Protein AF-A0A966YBD9-F1 (afdb_monomer_lite)

Secondary structure (DSSP, 8-state):
--HHHHHHHHHHHHTT--TTSPPP-----HHHHHHHHHHTHHHHHHHHHHHHHHHHHHTTSS--EEEE-TT--EEEEE-

Sequence (79 aa):
MGKDINESWLRCISEGLDPFNDPKQSVISSIELKEIKERNESIRRIIIPELELLYSQIAGTNFMVAYSDEKGLVLDTIY

pLDDT: mean 90.61, std 6.68, range [60.88, 96.62]

Foldseek 3Di:
DDPVVVVVVVVCVVVPNDPPDDDDDPDDDPVVLVVVCVVCVVVCVVVVVVLVVVCVVCPPDPDKGFDDDPVRHTNDIDD

Structure (mmCIF, N/CA/C/O backbone):
data_AF-A0A966YBD9-F1
#
_entry.id   AF-A0A966YBD9-F1
#
loop_
_atom_site.group_PDB
_atom_site.id
_atom_site.type_symbol
_atom_site.label_atom_id
_atom_site.label_alt_id
_atom_site.label_comp_id
_atom_site.label_asym_id
_atom_site.label_entity_id
_atom_site.label_seq_id
_atom_site.pdbx_PDB_ins_code
_atom_site.Cartn_x
_atom_site.Cartn_y
_atom_site.Cartn_z
_atom_site.occupancy
_atom_site.B_iso_or_equiv
_atom_site.auth_seq_id
_atom_site.auth_comp_id
_atom_site.auth_asym_id
_atom_site.auth_atom_id
_atom_site.pdbx_PDB_model_num
ATOM 1 N N . MET A 1 1 ? 8.213 -15.102 -19.922 1.00 60.88 1 MET A N 1
ATOM 2 C CA . MET A 1 1 ? 8.001 -13.845 -19.171 1.00 60.88 1 MET A CA 1
ATOM 3 C C . MET A 1 1 ? 7.075 -12.974 -20.005 1.00 60.88 1 MET A C 1
ATOM 5 O O . MET A 1 1 ? 7.318 -12.874 -21.201 1.00 60.88 1 MET A O 1
ATOM 9 N N . GLY A 1 2 ? 5.971 -12.482 -19.439 1.00 86.75 2 GLY A N 1
ATOM 10 C CA . GLY A 1 2 ? 4.954 -11.747 -20.203 1.00 86.75 2 GLY A CA 1
ATOM 11 C C . GLY A 1 2 ? 5.495 -10.428 -20.759 1.00 86.75 2 GLY A C 1
ATOM 12 O O . GLY A 1 2 ? 6.349 -9.808 -20.125 1.00 86.75 2 GLY A O 1
ATOM 13 N N . LYS A 1 3 ? 5.007 -10.012 -21.934 1.00 92.06 3 LYS A N 1
ATOM 14 C CA . LYS A 1 3 ? 5.383 -8.751 -22.597 1.00 92.06 3 LYS A CA 1
ATOM 15 C C . LYS A 1 3 ? 5.278 -7.550 -21.642 1.00 92.06 3 LYS A C 1
ATOM 17 O O . LYS A 1 3 ? 6.205 -6.751 -21.573 1.00 92.06 3 LYS A O 1
ATOM 22 N N . ASP A 1 4 ? 4.232 -7.513 -20.820 1.00 93.50 4 ASP A N 1
ATOM 23 C CA . ASP A 1 4 ? 3.960 -6.417 -19.880 1.00 93.50 4 ASP A CA 1
ATOM 24 C C . ASP A 1 4 ? 5.030 -6.276 -18.783 1.00 93.50 4 ASP A C 1
ATOM 26 O O . ASP A 1 4 ? 5.386 -5.164 -18.392 1.00 93.50 4 ASP A O 1
ATOM 30 N N . ILE A 1 5 ? 5.595 -7.398 -18.314 1.00 93.06 5 ILE A N 1
ATOM 31 C CA . ILE A 1 5 ? 6.674 -7.388 -17.311 1.00 93.06 5 ILE A CA 1
ATOM 32 C C . ILE A 1 5 ? 7.930 -6.763 -17.918 1.00 93.06 5 ILE A C 1
ATOM 34 O O . ILE A 1 5 ? 8.563 -5.916 -17.291 1.00 93.06 5 ILE A O 1
ATOM 38 N N . ASN A 1 6 ? 8.271 -7.155 -19.149 1.00 94.12 6 ASN A N 1
ATOM 39 C CA . ASN A 1 6 ? 9.436 -6.621 -19.848 1.00 94.12 6 ASN A CA 1
ATOM 40 C C . ASN A 1 6 ? 9.301 -5.107 -20.072 1.00 94.12 6 ASN A C 1
ATOM 42 O O . ASN A 1 6 ? 10.205 -4.353 -19.722 1.00 94.12 6 ASN A O 1
ATOM 46 N N . GLU A 1 7 ? 8.144 -4.655 -20.561 1.00 95.19 7 GLU A N 1
ATOM 47 C CA . GLU A 1 7 ? 7.875 -3.228 -20.757 1.00 95.19 7 GLU A CA 1
ATOM 48 C C . GLU A 1 7 ? 7.931 -2.441 -19.441 1.00 95.19 7 GLU A C 1
ATOM 50 O O . GLU A 1 7 ? 8.473 -1.336 -19.407 1.00 95.19 7 GLU A O 1
ATOM 55 N N . SER A 1 8 ? 7.422 -3.005 -18.340 1.00 92.88 8 SER A N 1
ATOM 56 C CA . SER A 1 8 ? 7.522 -2.370 -17.024 1.00 92.88 8 SER A CA 1
ATOM 57 C C . SER A 1 8 ? 8.966 -2.233 -16.553 1.00 92.88 8 SER A C 1
ATOM 59 O O . SER A 1 8 ? 9.334 -1.185 -16.028 1.00 92.88 8 SER A O 1
ATOM 61 N N . TRP A 1 9 ? 9.792 -3.259 -16.754 1.00 91.50 9 TRP A N 1
ATOM 62 C CA . TRP A 1 9 ? 11.203 -3.223 -16.364 1.00 91.50 9 TRP A CA 1
ATOM 63 C C . TRP A 1 9 ? 11.983 -2.182 -17.162 1.00 91.50 9 TRP A C 1
ATOM 65 O O . TRP A 1 9 ? 12.766 -1.432 -16.582 1.00 91.50 9 TRP A O 1
ATOM 75 N N . LEU A 1 10 ? 11.729 -2.089 -18.471 1.00 93.00 10 LEU A N 1
ATOM 76 C CA . LEU A 1 10 ? 12.347 -1.070 -19.318 1.00 93.00 10 LEU A CA 1
ATOM 77 C C . LEU A 1 10 ? 12.017 0.347 -18.831 1.00 93.00 10 LEU A C 1
ATOM 79 O O . LEU A 1 10 ? 12.924 1.171 -18.750 1.00 93.00 10 LEU A O 1
ATOM 83 N N . ARG A 1 11 ? 10.761 0.611 -18.439 1.00 93.75 11 ARG A N 1
ATOM 84 C CA . ARG A 1 11 ? 10.369 1.906 -17.852 1.00 93.75 11 ARG A CA 1
ATOM 85 C C . ARG A 1 11 ? 11.083 2.191 -16.532 1.00 93.75 11 ARG A C 1
ATOM 87 O O . ARG A 1 11 ? 11.565 3.296 -16.325 1.00 93.75 11 ARG A O 1
ATOM 94 N N . CYS A 1 12 ? 11.178 1.210 -15.636 1.00 90.81 12 CYS A N 1
ATOM 95 C CA . CYS A 1 12 ? 11.880 1.398 -14.364 1.00 90.81 12 CYS A CA 1
ATOM 96 C C . CYS A 1 12 ? 13.353 1.780 -14.578 1.00 90.81 12 CYS A C 1
ATOM 98 O O . CYS A 1 12 ? 13.844 2.713 -13.946 1.00 90.81 12 CYS A O 1
ATOM 100 N N . ILE A 1 13 ? 14.038 1.094 -15.497 1.00 89.25 13 ILE A N 1
ATOM 101 C CA . ILE A 1 13 ? 15.440 1.378 -15.824 1.00 89.25 13 ILE A CA 1
ATOM 102 C C . ILE A 1 13 ? 15.578 2.765 -16.468 1.00 89.25 13 ILE A C 1
ATOM 104 O O . ILE A 1 13 ? 16.496 3.503 -16.114 1.00 89.25 13 ILE A O 1
ATOM 108 N N . SER A 1 14 ? 14.669 3.158 -17.372 1.00 92.19 14 SER A N 1
ATOM 109 C CA . SER A 1 14 ? 14.722 4.485 -18.005 1.00 92.19 14 SER A CA 1
ATOM 110 C C . SER A 1 14 ? 14.502 5.638 -17.022 1.00 92.19 14 SER A C 1
ATOM 112 O O . SER A 1 14 ? 15.084 6.700 -17.207 1.00 92.19 14 SER A O 1
ATOM 114 N N . GLU A 1 15 ? 13.715 5.423 -15.964 1.00 89.12 15 GLU A N 1
ATOM 115 C CA . GLU A 1 15 ? 13.491 6.390 -14.873 1.00 89.12 15 GLU A CA 1
ATOM 116 C C . GLU A 1 15 ? 14.628 6.399 -13.827 1.00 89.12 15 GLU A C 1
ATOM 118 O O . GLU A 1 15 ? 14.564 7.113 -12.823 1.00 89.12 15 GLU A O 1
ATOM 123 N N . GLY A 1 16 ? 15.690 5.614 -14.044 1.00 87.38 16 GLY A N 1
ATOM 124 C CA . GLY A 1 16 ? 16.865 5.580 -13.174 1.00 87.38 16 GLY A CA 1
ATOM 125 C C . GLY A 1 16 ? 16.678 4.754 -11.902 1.00 87.38 16 GLY A C 1
ATOM 126 O O . GLY A 1 16 ? 17.359 5.012 -10.907 1.00 87.38 16 GLY A O 1
ATOM 127 N N . LEU A 1 17 ? 15.763 3.776 -11.907 1.00 86.44 17 LEU A N 1
ATOM 128 C CA . LEU A 1 17 ? 15.690 2.787 -10.836 1.00 86.44 17 LEU A CA 1
ATOM 129 C C . LEU A 1 17 ? 16.957 1.922 -10.866 1.00 86.44 17 LEU A C 1
ATOM 131 O O . LEU A 1 17 ? 17.192 1.186 -11.824 1.00 86.44 17 LEU A O 1
ATOM 135 N N . ASP A 1 18 ? 17.747 1.998 -9.799 1.00 85.12 18 ASP A N 1
ATOM 136 C CA . ASP A 1 18 ? 18.921 1.153 -9.601 1.00 85.12 18 ASP A CA 1
ATOM 137 C C . ASP A 1 18 ? 18.568 0.006 -8.638 1.00 85.12 18 ASP A C 1
ATOM 139 O O . ASP A 1 18 ? 18.282 0.272 -7.468 1.00 85.12 18 ASP A O 1
ATOM 143 N N . PRO A 1 19 ? 18.571 -1.260 -9.096 1.00 81.25 19 PRO A N 1
ATOM 144 C CA . PRO A 1 19 ? 18.229 -2.409 -8.261 1.00 81.25 19 PRO A CA 1
ATOM 145 C C . PRO A 1 19 ? 19.279 -2.730 -7.186 1.00 81.25 19 PRO A C 1
ATOM 147 O O . PRO A 1 19 ? 19.018 -3.577 -6.334 1.00 81.25 19 PRO A O 1
ATOM 150 N N . PHE A 1 20 ? 20.457 -2.102 -7.229 1.00 86.06 20 PHE A N 1
ATOM 151 C CA . PHE A 1 20 ? 21.541 -2.321 -6.270 1.00 86.06 20 PHE A CA 1
ATOM 152 C C . PHE A 1 20 ? 21.652 -1.218 -5.211 1.00 86.06 20 PHE A C 1
ATOM 154 O O . PHE A 1 20 ? 22.437 -1.366 -4.275 1.00 86.06 20 PHE A O 1
ATOM 161 N N . ASN A 1 21 ? 20.881 -0.134 -5.337 1.00 84.56 21 ASN A N 1
ATOM 162 C CA . ASN A 1 21 ? 20.815 0.924 -4.332 1.00 84.56 21 ASN A CA 1
ATOM 163 C C . ASN A 1 21 ? 19.652 0.714 -3.365 1.00 84.56 21 ASN A C 1
ATOM 165 O O . ASN A 1 21 ? 18.673 0.029 -3.669 1.00 84.56 21 ASN A O 1
ATOM 169 N N . ASP A 1 22 ? 19.741 1.380 -2.213 1.00 80.50 22 ASP A N 1
ATOM 170 C CA . ASP A 1 22 ? 18.620 1.444 -1.287 1.00 80.50 22 ASP A CA 1
ATOM 171 C C . ASP A 1 22 ? 17.396 2.077 -1.966 1.00 80.50 22 ASP A C 1
ATOM 173 O O . ASP A 1 22 ? 17.512 3.091 -2.673 1.00 80.50 22 ASP A O 1
ATOM 177 N N . PRO A 1 23 ? 16.200 1.505 -1.753 1.00 78.12 23 PRO A N 1
ATOM 178 C CA . PRO A 1 23 ? 14.984 2.061 -2.307 1.00 78.12 23 PRO A CA 1
ATOM 179 C C . PRO A 1 23 ? 14.773 3.470 -1.755 1.00 78.12 23 PRO A C 1
ATOM 181 O O . PRO A 1 23 ? 14.866 3.715 -0.550 1.00 78.12 23 PRO A O 1
ATOM 184 N N . LYS A 1 24 ? 14.433 4.411 -2.641 1.00 76.06 24 LYS A N 1
ATOM 185 C CA . LYS A 1 24 ? 14.033 5.752 -2.211 1.00 76.06 24 LYS A CA 1
ATOM 186 C C . LYS A 1 24 ? 12.802 5.631 -1.319 1.00 76.06 24 LYS A C 1
ATOM 188 O O . LYS A 1 24 ? 11.753 5.160 -1.759 1.00 76.06 24 LYS A O 1
ATOM 193 N N . GLN A 1 25 ? 12.925 6.083 -0.076 1.00 72.56 25 GLN A N 1
ATOM 194 C CA . GLN A 1 25 ? 11.809 6.100 0.856 1.00 72.56 25 GLN A CA 1
ATOM 195 C C . GLN A 1 25 ? 10.812 7.181 0.411 1.00 72.56 25 GLN A C 1
ATOM 197 O O . GLN A 1 25 ? 11.059 8.374 0.566 1.00 72.56 25 GLN A O 1
ATOM 202 N N . SER A 1 26 ? 9.699 6.767 -0.193 1.00 78.50 26 SER A N 1
ATOM 203 C CA . SER A 1 26 ? 8.605 7.663 -0.575 1.00 78.50 26 SER A CA 1
ATOM 204 C C . SER A 1 26 ? 7.534 7.617 0.510 1.00 78.50 26 SER A C 1
ATOM 206 O O . SER A 1 26 ? 6.559 6.876 0.419 1.00 78.50 26 SER A O 1
ATOM 208 N N . VAL A 1 27 ? 7.780 8.345 1.600 1.00 85.75 27 VAL A N 1
ATOM 209 C CA . VAL A 1 27 ? 6.872 8.422 2.750 1.00 85.75 27 VAL A CA 1
ATOM 210 C C . VAL A 1 27 ? 6.351 9.845 2.853 1.00 85.75 27 VAL A C 1
ATOM 212 O O . VAL A 1 27 ? 7.131 10.796 2.862 1.00 85.75 27 VAL A O 1
ATOM 215 N N . ILE A 1 28 ? 5.031 9.977 2.920 1.00 91.44 28 ILE A N 1
ATOM 216 C CA . ILE A 1 28 ? 4.360 11.254 3.163 1.00 91.44 28 ILE A CA 1
ATOM 217 C C . ILE A 1 28 ? 4.213 11.502 4.663 1.00 91.44 28 ILE A C 1
ATOM 219 O O . ILE A 1 28 ? 4.282 10.575 5.475 1.00 91.44 28 ILE A O 1
ATOM 223 N N . SER A 1 29 ? 3.979 12.754 5.045 1.00 93.38 29 SER A N 1
ATOM 224 C CA . SER A 1 29 ? 3.718 13.076 6.444 1.00 93.38 29 SER A CA 1
ATOM 225 C C . SER A 1 29 ? 2.394 12.473 6.930 1.00 93.38 29 SER A C 1
ATOM 227 O O . SER A 1 29 ? 1.454 12.245 6.165 1.00 93.38 29 SER A O 1
ATOM 229 N N . SER A 1 30 ? 2.274 12.275 8.244 1.00 92.12 30 SER A N 1
ATOM 230 C CA . SER A 1 30 ? 1.025 11.811 8.859 1.00 92.12 30 SER A CA 1
ATOM 231 C C . SER A 1 30 ? -0.151 12.769 8.625 1.00 92.12 30 SER A C 1
ATOM 233 O O . SER A 1 30 ? -1.301 12.334 8.623 1.00 92.12 30 SER A O 1
ATOM 235 N N . ILE A 1 31 ? 0.130 14.065 8.437 1.00 96.06 31 ILE A N 1
ATOM 236 C CA . ILE A 1 31 ? -0.879 15.091 8.140 1.00 96.06 31 ILE A CA 1
ATOM 237 C C . ILE A 1 31 ? -1.424 14.879 6.728 1.00 96.06 31 ILE A C 1
ATOM 239 O O . ILE A 1 31 ? -2.630 14.714 6.567 1.00 96.06 31 ILE A O 1
ATOM 243 N N . GLU A 1 32 ? -0.543 14.777 5.732 1.00 95.00 32 GLU A N 1
ATOM 244 C CA . GLU A 1 32 ? -0.939 14.503 4.345 1.00 95.00 32 GLU A CA 1
ATOM 245 C C . GLU A 1 32 ? -1.691 13.172 4.232 1.00 95.00 32 GLU A C 1
ATOM 247 O O . GLU A 1 32 ? -2.718 13.089 3.558 1.00 95.00 32 GLU A O 1
ATOM 252 N N . LEU A 1 33 ? -1.233 12.132 4.940 1.00 94.81 33 LEU A N 1
ATOM 253 C CA . LEU A 1 33 ? -1.915 10.839 4.949 1.00 94.81 33 LEU A CA 1
ATOM 254 C C . LEU A 1 33 ? -3.340 10.962 5.493 1.00 94.81 33 LEU A C 1
ATOM 256 O O . LEU A 1 33 ? -4.270 10.387 4.926 1.00 94.81 33 LEU A O 1
ATOM 260 N N . LYS A 1 34 ? -3.526 11.720 6.577 1.00 95.31 34 LYS A N 1
ATOM 261 C CA . LYS A 1 34 ? -4.848 11.966 7.156 1.00 95.31 34 LYS A CA 1
ATOM 262 C C . LYS A 1 34 ? -5.759 12.688 6.161 1.00 95.31 34 LYS A C 1
ATOM 264 O O . LYS A 1 34 ? -6.872 12.225 5.932 1.00 95.31 34 LYS A O 1
ATOM 269 N N . GLU A 1 35 ? -5.279 13.752 5.526 1.00 96.62 35 GLU A N 1
ATOM 270 C CA . GLU A 1 35 ? -6.052 14.506 4.532 1.00 96.62 35 GLU A CA 1
ATOM 271 C C . GLU A 1 35 ? -6.459 13.632 3.337 1.00 96.62 35 GLU A C 1
ATOM 273 O O . GLU A 1 35 ? -7.582 13.716 2.838 1.00 96.62 35 GLU A O 1
ATOM 278 N N . ILE A 1 36 ? -5.570 12.752 2.871 1.00 95.62 36 ILE A N 1
ATOM 279 C CA . ILE A 1 36 ? -5.882 11.834 1.770 1.00 95.62 36 ILE A CA 1
ATOM 280 C C . ILE A 1 36 ? -6.905 10.782 2.210 1.00 95.62 36 ILE A C 1
ATOM 282 O O . ILE A 1 36 ? -7.832 10.479 1.455 1.00 95.62 36 ILE A O 1
ATOM 286 N N . LYS A 1 37 ? -6.793 10.260 3.436 1.00 95.06 37 LYS A N 1
ATOM 287 C CA . LYS A 1 37 ? -7.781 9.334 4.010 1.00 95.06 37 LYS A CA 1
ATOM 288 C C . LYS A 1 37 ? -9.160 9.962 4.165 1.00 95.06 37 LYS A C 1
ATOM 290 O O . LYS A 1 37 ? -10.149 9.266 3.944 1.00 95.06 37 LYS A O 1
ATOM 295 N N . GLU A 1 38 ? -9.226 11.237 4.540 1.00 95.94 38 GLU A N 1
ATOM 296 C CA . GLU A 1 38 ? -10.472 12.003 4.637 1.00 95.94 38 GLU A CA 1
ATOM 297 C C . GLU A 1 38 ? -11.083 12.231 3.250 1.00 95.94 38 GLU A C 1
ATOM 299 O O . GLU A 1 38 ? -12.270 11.985 3.051 1.00 95.94 38 GLU A O 1
ATOM 304 N N . ARG A 1 39 ? -10.273 12.588 2.245 1.00 95.81 39 ARG A N 1
ATOM 305 C CA . ARG A 1 39 ? -10.755 12.705 0.856 1.00 95.81 39 ARG A CA 1
ATOM 306 C C . ARG A 1 39 ? -11.291 11.388 0.292 1.00 95.81 39 ARG A C 1
ATOM 308 O O . ARG A 1 39 ? -12.234 11.406 -0.492 1.00 95.81 39 ARG A O 1
ATOM 315 N N . ASN A 1 40 ? -10.715 10.261 0.707 1.00 95.00 40 ASN A N 1
ATOM 316 C CA . ASN A 1 40 ? -11.126 8.917 0.295 1.00 95.00 40 ASN A CA 1
ATOM 317 C C . ASN A 1 40 ? -12.144 8.269 1.249 1.00 95.00 40 ASN A C 1
ATOM 319 O O . ASN A 1 40 ? -12.402 7.073 1.145 1.00 95.00 40 ASN A O 1
ATOM 323 N N . GLU A 1 41 ? -12.729 9.004 2.197 1.00 95.50 41 GLU A N 1
ATOM 324 C CA . GLU A 1 41 ? -13.546 8.399 3.254 1.00 95.50 41 GLU A CA 1
ATOM 325 C C . GLU A 1 41 ? -14.730 7.582 2.704 1.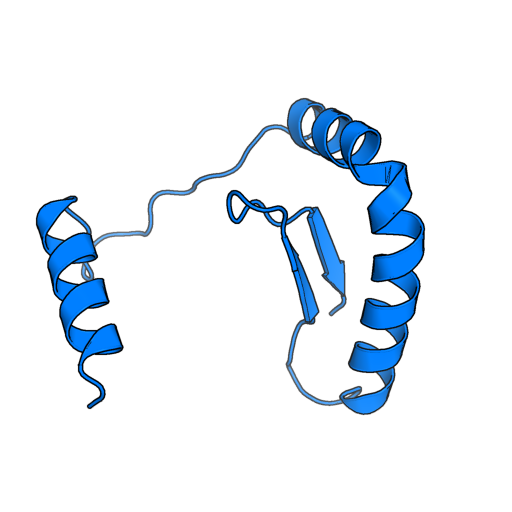00 95.50 41 GLU A C 1
ATOM 327 O O . GLU A 1 41 ? -14.996 6.475 3.174 1.00 95.50 41 GLU A O 1
ATOM 332 N N . SER A 1 42 ? -15.413 8.094 1.677 1.00 95.88 42 SER A N 1
ATOM 333 C CA . SER A 1 42 ? -16.589 7.449 1.082 1.00 95.88 42 SER A CA 1
ATOM 334 C C . SER A 1 42 ? -16.285 6.052 0.539 1.00 95.88 42 SER A C 1
ATOM 336 O O . SER A 1 42 ? -17.017 5.110 0.837 1.00 95.88 42 SER A O 1
ATOM 338 N N . ILE A 1 43 ? -15.189 5.902 -0.208 1.00 94.94 43 ILE A N 1
ATOM 339 C CA . ILE A 1 43 ? -14.756 4.609 -0.746 1.00 94.94 43 ILE A CA 1
ATOM 340 C C . ILE A 1 43 ? -14.126 3.738 0.343 1.00 94.94 43 ILE A C 1
ATOM 342 O O . ILE A 1 43 ? -14.407 2.543 0.412 1.00 94.94 43 ILE A O 1
ATOM 346 N N . ARG A 1 44 ? -13.360 4.331 1.267 1.00 95.44 44 ARG A N 1
ATOM 347 C CA . ARG A 1 44 ? -12.725 3.606 2.378 1.00 95.44 44 ARG A CA 1
ATOM 348 C C . ARG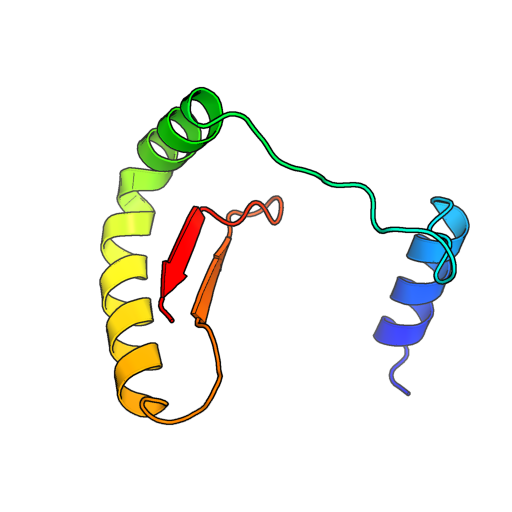 A 1 44 ? -13.739 2.898 3.271 1.00 95.44 44 ARG A C 1
ATOM 350 O O . ARG A 1 44 ? -13.466 1.789 3.714 1.00 95.44 44 ARG A O 1
ATOM 357 N N . ARG A 1 45 ? -14.928 3.473 3.479 1.00 96.19 45 ARG A N 1
ATOM 358 C CA . ARG A 1 45 ? -16.020 2.819 4.228 1.00 96.19 45 ARG A CA 1
ATOM 359 C C . ARG A 1 45 ? -16.485 1.495 3.607 1.00 96.19 45 ARG A C 1
ATOM 361 O O . ARG A 1 45 ? -16.988 0.650 4.336 1.00 96.19 45 ARG A O 1
ATOM 368 N N . ILE A 1 46 ? -16.327 1.321 2.296 1.00 96.44 46 ILE A N 1
ATOM 369 C CA . ILE A 1 46 ? -16.663 0.080 1.578 1.00 96.44 46 ILE A CA 1
ATOM 370 C C . ILE A 1 46 ? -15.461 -0.866 1.574 1.00 96.44 46 ILE A C 1
ATOM 372 O O . ILE A 1 46 ? -15.604 -2.064 1.779 1.00 96.44 46 ILE A O 1
ATOM 376 N N . ILE A 1 47 ? -14.270 -0.314 1.355 1.00 95.62 47 ILE A N 1
ATOM 377 C CA . ILE A 1 47 ? -13.037 -1.081 1.186 1.00 95.62 47 ILE A CA 1
ATOM 378 C C . ILE A 1 47 ? -12.563 -1.729 2.492 1.00 95.62 47 ILE A C 1
ATOM 380 O O . ILE A 1 47 ? -12.107 -2.866 2.465 1.00 95.62 47 ILE A O 1
ATOM 384 N N . ILE A 1 48 ? -12.678 -1.044 3.634 1.00 95.44 48 ILE A N 1
ATOM 385 C CA . ILE A 1 48 ? -12.184 -1.559 4.923 1.00 95.44 48 ILE A CA 1
ATOM 386 C C . ILE A 1 48 ? -12.829 -2.911 5.297 1.00 95.44 48 ILE A C 1
ATOM 388 O O . ILE A 1 48 ? -12.072 -3.846 5.555 1.00 95.44 48 ILE A O 1
ATOM 392 N N . PRO A 1 49 ? -14.169 -3.080 5.258 1.00 96.38 49 PRO A N 1
ATOM 393 C CA . PRO A 1 49 ? -14.792 -4.384 5.500 1.00 96.38 49 PRO A CA 1
ATOM 394 C C . PRO A 1 49 ? -14.303 -5.497 4.561 1.00 96.38 49 PRO A C 1
ATOM 396 O O . PRO A 1 49 ? -14.101 -6.628 4.996 1.00 96.38 49 PRO A O 1
ATOM 399 N N . GLU A 1 50 ? -14.076 -5.186 3.281 1.00 95.69 50 GLU A N 1
ATOM 400 C CA . GLU A 1 50 ? -13.561 -6.159 2.308 1.00 95.69 50 GLU A CA 1
ATOM 401 C C . GLU A 1 50 ? -12.105 -6.550 2.606 1.00 95.69 50 GLU A C 1
ATOM 403 O O . GLU A 1 50 ? -11.735 -7.715 2.462 1.00 95.69 50 GLU A O 1
ATOM 408 N N . LEU A 1 51 ? -11.282 -5.603 3.075 1.00 95.25 51 LEU A N 1
ATOM 409 C CA . LEU A 1 51 ? -9.918 -5.882 3.534 1.00 95.25 51 LEU A CA 1
ATOM 410 C C . LEU A 1 51 ? -9.913 -6.819 4.741 1.00 95.25 51 LEU A C 1
ATOM 412 O O . LEU A 1 51 ? -9.136 -7.772 4.769 1.00 95.25 51 LEU A O 1
ATOM 416 N N . GLU A 1 52 ? -10.776 -6.559 5.723 1.00 94.69 52 GLU A N 1
ATOM 417 C CA . GLU A 1 52 ? -10.922 -7.397 6.917 1.00 94.69 52 GLU A CA 1
ATOM 418 C C . GLU A 1 52 ? -11.406 -8.804 6.552 1.00 94.69 52 GLU A C 1
ATOM 420 O O . GLU A 1 52 ? -10.861 -9.799 7.039 1.00 94.69 52 GLU A O 1
ATOM 425 N N . LEU A 1 53 ? -12.385 -8.904 5.648 1.00 94.81 53 LEU A N 1
ATOM 426 C CA . LEU A 1 53 ? -12.882 -10.180 5.148 1.00 94.81 53 LEU A CA 1
ATOM 427 C C . LEU A 1 53 ? -11.777 -10.961 4.430 1.00 94.81 53 LEU A C 1
ATOM 429 O O . LEU A 1 53 ? -11.563 -12.133 4.747 1.00 94.81 53 LEU A O 1
ATOM 433 N N . LEU A 1 54 ? -11.054 -10.325 3.505 1.00 93.50 54 LEU A N 1
ATOM 434 C CA . LEU A 1 54 ? -9.947 -10.954 2.787 1.00 93.50 54 LEU A CA 1
ATOM 435 C C . LEU A 1 54 ? -8.861 -11.425 3.757 1.00 93.50 54 LEU A C 1
ATOM 437 O O . LEU A 1 54 ? -8.408 -12.565 3.660 1.00 93.50 54 LEU A O 1
ATOM 441 N N . TYR A 1 55 ? -8.490 -10.585 4.726 1.00 93.31 55 TYR A N 1
ATOM 442 C CA . TYR A 1 55 ? -7.517 -10.946 5.750 1.00 93.31 55 TYR A CA 1
ATOM 443 C C . TYR A 1 55 ? -7.977 -12.166 6.562 1.00 93.31 55 TYR A C 1
ATOM 445 O O . TYR A 1 55 ? -7.202 -13.099 6.754 1.00 93.31 55 TYR A O 1
ATOM 453 N N . SER A 1 56 ? -9.253 -12.230 6.962 1.00 92.25 56 SER A N 1
ATOM 454 C CA . SER A 1 56 ? -9.793 -13.369 7.722 1.00 92.25 56 SER A CA 1
ATOM 455 C C . SER A 1 56 ? -9.680 -14.713 6.984 1.00 92.25 56 SER A C 1
ATOM 457 O O . SER A 1 56 ? -9.520 -15.754 7.618 1.00 92.25 56 SER A O 1
ATOM 459 N N . GLN A 1 57 ? -9.715 -14.698 5.647 1.00 90.56 57 GLN A N 1
ATOM 460 C CA . GLN A 1 57 ? -9.605 -15.895 4.804 1.00 90.56 57 GLN A CA 1
ATOM 461 C C . GLN A 1 57 ? -8.165 -16.389 4.651 1.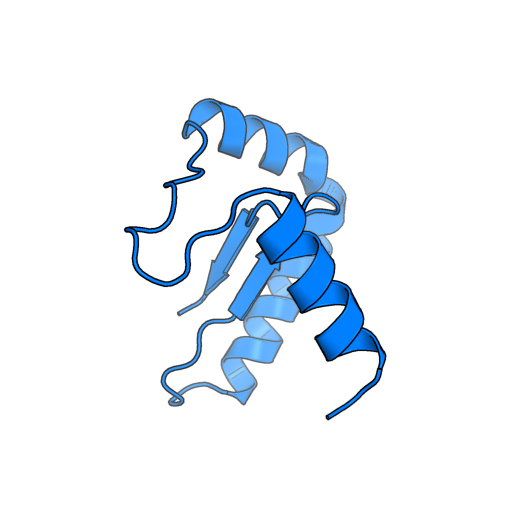00 90.56 57 GLN A C 1
ATOM 463 O O . GLN A 1 57 ? -7.946 -17.568 4.377 1.00 90.56 57 GLN A O 1
ATOM 468 N N . ILE A 1 58 ? -7.191 -15.497 4.828 1.00 87.50 58 ILE A N 1
ATOM 469 C CA . ILE A 1 58 ? -5.759 -15.805 4.760 1.00 87.50 58 ILE A CA 1
ATOM 470 C C . ILE A 1 58 ? -5.093 -15.740 6.141 1.00 87.50 58 ILE A C 1
ATOM 472 O O . ILE A 1 58 ? -3.867 -15.802 6.240 1.00 87.50 58 ILE A O 1
ATOM 476 N N . ALA A 1 59 ? -5.877 -15.622 7.215 1.00 78.88 59 ALA A N 1
ATOM 477 C CA . ALA A 1 59 ? -5.369 -15.515 8.575 1.00 78.88 59 ALA A CA 1
ATOM 478 C C . ALA A 1 59 ? -4.474 -16.721 8.915 1.00 78.88 59 ALA A C 1
ATOM 480 O O . ALA A 1 59 ? -4.816 -17.873 8.643 1.00 78.88 59 ALA A O 1
ATOM 481 N N . GLY A 1 60 ? -3.303 -16.449 9.496 1.00 79.00 60 GLY A N 1
ATOM 482 C CA . GLY A 1 60 ? -2.272 -17.462 9.763 1.00 79.00 60 GLY A CA 1
ATOM 483 C C . GLY A 1 60 ? -1.276 -17.674 8.617 1.00 79.00 60 GLY A C 1
ATOM 484 O O . GLY A 1 60 ? -0.344 -18.466 8.756 1.00 79.00 60 GLY A O 1
ATOM 485 N N . THR A 1 61 ? -1.427 -16.948 7.510 1.00 73.56 61 THR A N 1
ATOM 486 C CA . THR A 1 61 ? -0.359 -16.759 6.524 1.00 73.56 61 THR A CA 1
ATOM 487 C C . THR A 1 61 ? 0.439 -15.499 6.875 1.00 73.56 61 THR A C 1
ATOM 489 O O . THR A 1 61 ? -0.127 -14.528 7.364 1.00 73.56 61 THR A O 1
ATOM 492 N N . ASN A 1 62 ? 1.755 -15.478 6.637 1.00 85.50 62 ASN A N 1
ATOM 493 C CA . ASN A 1 62 ? 2.603 -14.290 6.861 1.00 85.50 62 ASN A CA 1
ATOM 494 C C . ASN A 1 62 ? 2.380 -13.200 5.783 1.00 85.50 62 ASN A C 1
ATOM 496 O O . ASN A 1 62 ? 3.338 -12.599 5.292 1.00 85.50 62 ASN A O 1
ATOM 500 N N . PHE A 1 63 ? 1.135 -12.988 5.355 1.00 89.50 63 PHE A N 1
ATOM 501 C CA . PHE A 1 63 ? 0.770 -12.035 4.316 1.00 89.50 63 PHE A CA 1
ATOM 502 C C . PHE A 1 63 ? 0.067 -10.813 4.908 1.00 89.50 63 PHE A C 1
ATOM 504 O O . PHE A 1 63 ? -0.682 -10.907 5.872 1.00 89.50 63 PHE A O 1
ATOM 511 N N . MET A 1 64 ? 0.306 -9.663 4.280 1.00 91.75 64 MET A N 1
ATOM 512 C CA . MET A 1 64 ? -0.346 -8.390 4.576 1.00 91.75 64 MET A CA 1
ATOM 513 C C . MET A 1 64 ? -1.356 -8.086 3.471 1.00 91.75 64 MET A C 1
ATOM 515 O O . MET A 1 64 ? -1.063 -8.289 2.290 1.00 91.75 64 MET A O 1
ATOM 519 N N . VAL A 1 65 ? -2.503 -7.525 3.844 1.00 94.00 65 VAL A N 1
ATOM 520 C CA . VAL A 1 65 ? -3.453 -6.938 2.892 1.00 94.00 65 VAL A CA 1
ATOM 521 C C . VAL A 1 65 ? -3.349 -5.419 2.966 1.00 94.00 65 VAL A C 1
ATOM 523 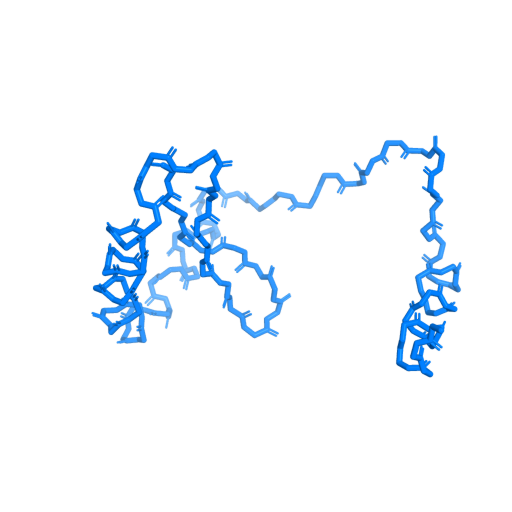O O . VAL A 1 65 ? -3.281 -4.852 4.055 1.00 94.00 65 VAL A O 1
ATOM 526 N N . ALA A 1 66 ? -3.331 -4.753 1.810 1.00 95.25 66 ALA A N 1
ATOM 527 C CA . ALA A 1 66 ? -3.235 -3.302 1.721 1.00 95.25 66 ALA A CA 1
ATOM 528 C C . ALA A 1 66 ? -4.233 -2.723 0.716 1.00 95.25 66 ALA A C 1
ATOM 530 O O . ALA A 1 66 ? -4.534 -3.336 -0.307 1.00 95.25 66 ALA A O 1
ATOM 531 N N . TYR A 1 67 ? -4.689 -1.507 0.999 1.00 95.62 67 TYR A N 1
ATOM 532 C CA . TYR A 1 67 ? -5.447 -0.669 0.080 1.00 95.62 67 TYR A CA 1
ATOM 533 C C . TYR A 1 67 ? -4.619 0.556 -0.303 1.00 95.62 67 TYR A C 1
ATOM 535 O O . TYR A 1 67 ? -4.069 1.232 0.572 1.00 95.62 67 TYR A O 1
ATOM 543 N N . SER A 1 68 ? -4.567 0.860 -1.599 1.00 95.25 68 SER A N 1
ATOM 544 C CA . SER A 1 68 ? -3.961 2.076 -2.137 1.00 95.25 68 SER A CA 1
ATOM 545 C C . SER A 1 68 ? -4.939 2.866 -2.998 1.00 95.25 68 SER A C 1
ATOM 547 O O . SER A 1 68 ? -5.842 2.291 -3.609 1.00 95.25 68 SER A O 1
ATOM 549 N N . ASP A 1 69 ? -4.723 4.175 -3.086 1.00 93.06 69 ASP A N 1
ATOM 550 C CA . ASP A 1 69 ? -5.434 5.031 -4.038 1.00 93.06 69 ASP A CA 1
ATOM 551 C C . ASP A 1 69 ? -4.961 4.814 -5.492 1.00 93.06 69 ASP A C 1
ATOM 553 O O . ASP A 1 69 ? -4.087 3.988 -5.779 1.00 93.06 69 ASP A O 1
ATOM 557 N N . GLU A 1 70 ? -5.533 5.567 -6.434 1.00 91.50 70 GLU A N 1
ATOM 558 C CA . GLU A 1 70 ? -5.213 5.490 -7.864 1.00 91.50 70 GLU A CA 1
ATOM 559 C C . GLU A 1 70 ? -3.773 5.899 -8.210 1.00 91.50 70 GLU A C 1
ATOM 561 O O . GLU A 1 70 ? -3.301 5.638 -9.317 1.00 91.50 70 GLU A O 1
ATOM 566 N N . LYS A 1 71 ? -3.070 6.544 -7.275 1.00 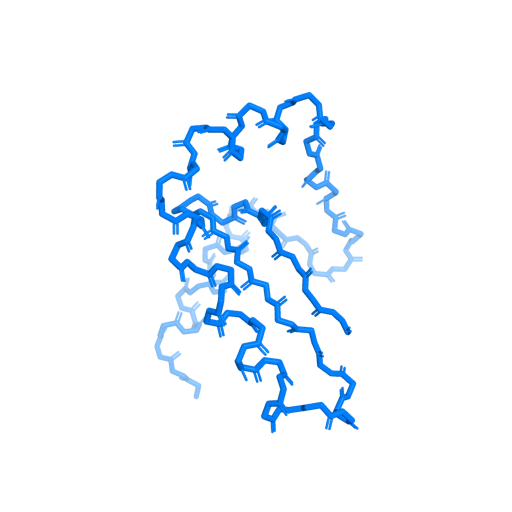91.38 71 LYS A N 1
ATOM 567 C CA . LYS A 1 71 ? -1.670 6.958 -7.417 1.00 91.38 71 LYS A CA 1
ATOM 568 C C . LYS A 1 71 ? -0.704 5.952 -6.799 1.00 91.38 71 LYS A C 1
ATOM 570 O O . LYS A 1 71 ? 0.506 6.157 -6.873 1.00 91.38 71 LYS A O 1
ATOM 575 N N . GLY A 1 72 ? -1.221 4.873 -6.211 1.00 91.00 72 GLY A N 1
ATOM 576 C CA . GLY A 1 72 ? -0.425 3.856 -5.534 1.00 91.00 72 GLY A CA 1
ATOM 577 C C . GLY A 1 72 ? 0.010 4.256 -4.124 1.00 91.00 72 GLY A C 1
ATOM 578 O O . GLY A 1 72 ? 0.886 3.598 -3.563 1.00 91.00 72 GLY A O 1
ATOM 579 N N . LEU A 1 73 ? -0.580 5.299 -3.525 1.00 94.06 73 LEU A N 1
ATOM 580 C CA . LEU A 1 73 ? -0.331 5.618 -2.123 1.00 94.06 73 LEU A CA 1
ATOM 581 C C . LEU A 1 73 ? -1.103 4.644 -1.234 1.00 94.06 73 LEU A C 1
ATOM 583 O O . LEU A 1 73 ? -2.328 4.576 -1.297 1.00 94.06 73 LEU A O 1
ATOM 587 N N . VAL A 1 74 ? -0.390 3.923 -0.370 1.00 94.81 74 VAL A N 1
ATOM 588 C CA . VAL A 1 74 ? -0.999 2.996 0.590 1.00 94.81 74 VAL A CA 1
ATOM 589 C C . VAL A 1 74 ? -1.722 3.778 1.684 1.00 94.81 74 VAL A C 1
ATOM 591 O O . VAL A 1 74 ? -1.113 4.562 2.412 1.00 94.81 74 VAL A O 1
ATOM 594 N N . LEU A 1 75 ? -3.026 3.542 1.813 1.00 94.75 75 LEU A N 1
ATOM 595 C CA . LEU A 1 75 ? -3.877 4.193 2.802 1.00 94.75 75 LEU A CA 1
ATOM 596 C C . LEU A 1 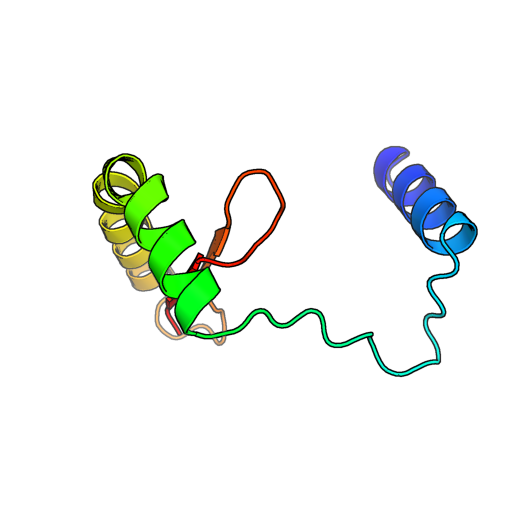75 ? -4.103 3.289 4.009 1.00 94.75 75 LEU A C 1
ATOM 598 O O . LEU A 1 75 ? -3.923 3.733 5.139 1.00 94.75 75 LEU A O 1
ATOM 602 N N . ASP A 1 76 ? -4.456 2.025 3.810 1.00 94.62 76 ASP A N 1
ATOM 603 C CA . ASP A 1 76 ? -4.792 1.117 4.909 1.00 94.62 76 ASP A CA 1
ATOM 604 C C . ASP A 1 76 ? -4.079 -0.224 4.740 1.00 94.62 76 ASP A C 1
ATOM 606 O O . ASP A 1 76 ? -3.863 -0.686 3.620 1.00 94.62 76 ASP A O 1
ATOM 610 N N . THR A 1 77 ? -3.683 -0.824 5.860 1.00 93.88 77 THR A N 1
ATOM 611 C CA . THR A 1 77 ? -2.982 -2.112 5.917 1.00 93.88 77 THR A CA 1
ATOM 612 C C . THR A 1 77 ? -3.515 -2.945 7.077 1.00 93.88 77 THR A C 1
ATOM 614 O O . THR A 1 77 ? -3.861 -2.398 8.126 1.00 93.88 77 THR A O 1
ATOM 617 N N . ILE A 1 78 ? -3.585 -4.261 6.879 1.00 92.31 78 ILE A N 1
ATOM 618 C CA . ILE A 1 78 ? -3.902 -5.258 7.907 1.00 92.31 78 ILE A CA 1
ATOM 619 C C . ILE A 1 78 ? -2.828 -6.350 7.843 1.00 92.31 78 ILE A C 1
ATOM 621 O O . ILE A 1 78 ? -2.461 -6.795 6.749 1.00 92.31 78 ILE A O 1
ATOM 625 N N . TYR A 1 79 ? -2.321 -6.734 9.015 1.00 86.44 79 TYR A N 1
ATOM 626 C CA . TYR A 1 79 ? -1.235 -7.693 9.232 1.00 86.44 79 TYR A CA 1
ATOM 627 C C . TYR A 1 79 ? -1.717 -8.844 10.094 1.00 86.44 79 TYR A C 1
ATOM 629 O O . TYR A 1 79 ? -2.545 -8.579 10.993 1.00 86.44 79 TYR A O 1
#

Radius of gyration: 16.22 Å; chains: 1; bounding box: 38×33×32 Å